Protein AF-A0A1W9LM32-F1 (afdb_monomer_lite)

Radius of gyration: 17.9 Å; chains: 1; bounding box: 46×49×30 Å

Structure (mmCIF, N/CA/C/O backbone):
data_AF-A0A1W9LM32-F1
#
_entry.id   AF-A0A1W9LM32-F1
#
loop_
_atom_site.group_PDB
_atom_site.id
_atom_site.type_symbol
_atom_site.label_atom_id
_atom_site.label_alt_id
_atom_site.label_comp_id
_atom_site.label_asym_id
_atom_site.label_entity_id
_atom_site.label_seq_id
_atom_site.pdbx_PDB_ins_code
_atom_site.Cartn_x
_atom_site.Cartn_y
_atom_site.Cartn_z
_atom_site.occupancy
_atom_site.B_iso_or_equiv
_atom_site.auth_seq_id
_atom_site.auth_comp_id
_atom_site.auth_asym_id
_atom_site.auth_atom_id
_atom_site.pdbx_PDB_model_num
ATOM 1 N N . MET A 1 1 ? -3.137 0.295 -11.201 1.00 49.44 1 MET A N 1
ATOM 2 C CA . MET A 1 1 ? -1.801 -0.311 -11.398 1.00 49.44 1 MET A CA 1
ATOM 3 C C . MET A 1 1 ? -1.727 -1.619 -10.627 1.00 49.44 1 MET A C 1
ATOM 5 O O . MET A 1 1 ? -1.986 -1.600 -9.430 1.00 49.44 1 MET A O 1
ATOM 9 N N . SER A 1 2 ? -1.469 -2.750 -11.290 1.00 58.53 2 SER A N 1
ATOM 10 C CA . SER A 1 2 ? -1.393 -4.053 -10.610 1.00 58.53 2 SER A CA 1
ATOM 11 C C . SER A 1 2 ? 0.002 -4.259 -10.006 1.00 58.53 2 SER A C 1
ATOM 13 O O . SER A 1 2 ? 0.998 -3.857 -10.596 1.00 58.53 2 SER A O 1
ATOM 15 N N . GLU A 1 3 ? 0.116 -4.878 -8.827 1.00 61.75 3 GLU A N 1
ATOM 16 C CA . GLU A 1 3 ? 1.421 -5.094 -8.164 1.00 61.75 3 GLU A CA 1
ATOM 17 C C . GLU A 1 3 ? 2.421 -5.880 -9.033 1.00 61.75 3 GLU A C 1
ATOM 19 O O . GLU A 1 3 ? 3.634 -5.742 -8.869 1.00 61.75 3 GLU A O 1
ATOM 24 N N . LYS A 1 4 ? 1.914 -6.668 -9.990 1.00 69.44 4 LYS A N 1
ATOM 25 C CA . LYS A 1 4 ? 2.703 -7.479 -10.925 1.00 69.44 4 LYS A CA 1
ATOM 26 C C . LYS A 1 4 ? 3.496 -6.645 -11.936 1.00 69.44 4 LYS A C 1
ATOM 28 O O . LYS A 1 4 ? 4.513 -7.135 -12.416 1.00 69.44 4 LYS A O 1
ATOM 33 N N . THR A 1 5 ? 3.092 -5.403 -12.220 1.00 75.69 5 THR A N 1
ATOM 34 C CA . THR A 1 5 ? 3.757 -4.546 -13.221 1.00 75.69 5 THR A CA 1
ATOM 35 C C . THR A 1 5 ? 4.918 -3.720 -12.659 1.00 75.69 5 THR A C 1
ATOM 37 O O . THR A 1 5 ? 5.604 -3.046 -13.417 1.00 75.69 5 THR A O 1
ATOM 40 N N . ARG A 1 6 ? 5.176 -3.754 -11.341 1.00 79.69 6 ARG A N 1
ATOM 41 C CA . ARG A 1 6 ? 6.299 -3.022 -10.715 1.00 79.69 6 ARG A CA 1
ATOM 42 C C . ARG A 1 6 ? 7.636 -3.746 -10.914 1.00 79.69 6 ARG A C 1
ATOM 44 O O . ARG A 1 6 ? 7.654 -4.961 -11.105 1.00 79.69 6 ARG A O 1
ATOM 51 N N . SER A 1 7 ? 8.765 -3.045 -10.794 1.00 90.56 7 SER A N 1
ATOM 52 C CA . SER A 1 7 ? 10.096 -3.679 -10.823 1.00 90.56 7 SER A CA 1
ATOM 53 C C . SER A 1 7 ? 10.249 -4.722 -9.696 1.00 90.56 7 SER A C 1
ATOM 55 O O . SER A 1 7 ? 9.566 -4.655 -8.665 1.00 90.56 7 SER A O 1
ATOM 57 N N . LYS A 1 8 ? 11.130 -5.718 -9.879 1.00 90.31 8 LYS A N 1
ATOM 58 C CA . LYS A 1 8 ? 11.362 -6.776 -8.872 1.00 90.31 8 LYS A CA 1
ATOM 59 C C . LYS A 1 8 ? 11.833 -6.189 -7.530 1.00 90.31 8 LYS A C 1
ATOM 61 O O . LYS A 1 8 ? 11.355 -6.615 -6.479 1.00 90.31 8 LYS A O 1
ATOM 66 N N . GLY A 1 9 ? 12.702 -5.174 -7.571 1.00 90.75 9 GLY A N 1
ATOM 67 C CA . GLY A 1 9 ? 13.207 -4.478 -6.383 1.00 90.75 9 GLY A CA 1
ATOM 68 C C . GLY A 1 9 ? 12.098 -3.778 -5.600 1.00 90.75 9 GLY A C 1
ATOM 69 O O . GLY A 1 9 ? 11.931 -4.027 -4.407 1.00 90.75 9 GLY A O 1
ATOM 70 N N . THR A 1 10 ? 11.253 -3.002 -6.284 1.00 89.12 10 THR A N 1
ATOM 71 C CA . THR A 1 10 ? 10.127 -2.307 -5.644 1.00 89.12 10 THR A CA 1
ATOM 72 C C . THR A 1 10 ? 9.128 -3.290 -5.031 1.00 89.12 10 THR A C 1
ATOM 74 O O . THR A 1 10 ? 8.631 -3.060 -3.932 1.00 89.12 10 THR A O 1
ATOM 77 N N . ARG A 1 11 ? 8.859 -4.427 -5.689 1.00 90.69 11 ARG A N 1
ATOM 78 C CA . ARG A 1 11 ? 8.009 -5.487 -5.117 1.00 90.69 11 ARG A CA 1
ATOM 79 C C . ARG A 1 11 ? 8.604 -6.074 -3.838 1.00 90.69 11 ARG A C 1
ATOM 81 O O . ARG A 1 11 ? 7.879 -6.254 -2.860 1.00 90.69 11 ARG A O 1
ATOM 88 N N . ARG A 1 12 ? 9.912 -6.359 -3.835 1.00 94.62 12 ARG A N 1
ATOM 89 C CA . ARG A 1 12 ? 10.620 -6.870 -2.652 1.00 94.62 12 ARG A CA 1
ATOM 90 C C . ARG A 1 12 ? 10.548 -5.868 -1.501 1.00 94.62 12 ARG A C 1
ATOM 92 O O . ARG A 1 12 ? 10.196 -6.280 -0.401 1.00 94.62 12 ARG A O 1
ATOM 99 N N . PHE A 1 13 ? 10.799 -4.590 -1.777 1.00 94.38 13 PHE A N 1
ATOM 100 C CA . PHE A 1 13 ? 10.704 -3.507 -0.798 1.00 94.38 13 PHE A CA 1
ATOM 101 C C . PHE A 1 13 ? 9.311 -3.439 -0.158 1.00 94.38 13 PHE A C 1
ATOM 103 O O . PHE A 1 13 ? 9.185 -3.582 1.052 1.00 94.38 13 PHE A O 1
ATOM 110 N N . ILE A 1 14 ? 8.248 -3.359 -0.968 1.00 93.06 14 ILE A N 1
ATOM 111 C CA . ILE A 1 14 ? 6.861 -3.312 -0.468 1.00 93.06 14 ILE A CA 1
ATOM 112 C C . ILE A 1 14 ? 6.533 -4.527 0.401 1.00 93.06 14 ILE A C 1
ATOM 114 O O . ILE A 1 14 ? 5.845 -4.405 1.412 1.00 93.06 14 ILE A O 1
ATOM 118 N N . ARG A 1 15 ? 6.990 -5.717 -0.001 1.00 95.25 15 ARG A N 1
ATOM 119 C CA . ARG A 1 15 ? 6.737 -6.950 0.748 1.00 95.25 15 ARG A CA 1
ATOM 120 C C . ARG A 1 15 ? 7.393 -6.916 2.128 1.00 95.25 15 ARG A C 1
ATOM 122 O O . ARG A 1 15 ? 6.751 -7.325 3.092 1.00 95.25 15 ARG A O 1
ATOM 129 N N . LEU A 1 16 ? 8.638 -6.446 2.210 1.00 97.06 16 LEU A N 1
ATOM 130 C CA . LEU A 1 16 ? 9.359 -6.308 3.476 1.00 97.06 16 LEU A CA 1
ATOM 131 C C . LEU A 1 16 ? 8.700 -5.254 4.366 1.00 97.06 16 LEU A C 1
ATOM 133 O O . LEU A 1 16 ? 8.419 -5.537 5.526 1.00 97.06 16 LEU A O 1
ATOM 137 N N . GLU A 1 17 ? 8.343 -4.102 3.804 1.00 95.69 17 GLU A N 1
ATOM 138 C CA . GLU A 1 17 ? 7.749 -3.012 4.579 1.00 95.69 17 GLU A CA 1
ATOM 139 C C . GLU A 1 17 ? 6.357 -3.377 5.113 1.00 95.69 17 GLU A C 1
ATOM 141 O O . GLU A 1 17 ? 6.050 -3.144 6.277 1.00 95.69 17 GLU A O 1
ATOM 146 N N . LYS A 1 18 ? 5.528 -4.069 4.317 1.00 94.31 18 LYS A N 1
ATOM 147 C CA . LYS A 1 18 ? 4.258 -4.634 4.806 1.00 94.31 18 LYS A CA 1
ATOM 148 C C . LYS A 1 18 ? 4.468 -5.602 5.970 1.00 94.31 18 LYS A C 1
ATOM 150 O O . LYS A 1 18 ? 3.657 -5.628 6.890 1.00 94.31 18 LYS A O 1
ATOM 155 N N . ALA A 1 19 ? 5.500 -6.443 5.902 1.00 97.06 19 ALA A N 1
ATOM 156 C CA . ALA A 1 19 ? 5.797 -7.392 6.970 1.00 97.06 19 ALA A CA 1
ATOM 157 C C . ALA A 1 19 ? 6.265 -6.672 8.240 1.00 97.06 19 ALA A C 1
ATOM 159 O O . ALA A 1 19 ? 5.833 -7.041 9.327 1.00 97.06 19 ALA A O 1
ATOM 160 N N . ARG A 1 20 ? 7.079 -5.622 8.093 1.00 97.25 20 ARG A N 1
ATOM 161 C CA . ARG A 1 20 ? 7.503 -4.746 9.186 1.00 97.25 20 ARG A CA 1
ATOM 162 C C . ARG A 1 20 ? 6.311 -4.073 9.870 1.00 97.25 20 ARG A C 1
ATOM 164 O O . ARG A 1 20 ? 6.141 -4.246 11.070 1.00 97.25 20 ARG A O 1
ATOM 171 N N . ILE A 1 21 ? 5.428 -3.426 9.104 1.00 95.94 21 ILE A N 1
ATOM 172 C CA . ILE A 1 21 ? 4.225 -2.751 9.627 1.00 95.94 21 ILE A CA 1
ATOM 173 C C . ILE A 1 21 ? 3.360 -3.705 10.460 1.00 95.94 21 ILE A C 1
ATOM 175 O O . ILE A 1 21 ? 2.893 -3.340 11.533 1.00 95.94 21 ILE A O 1
ATOM 179 N N . ARG A 1 22 ? 3.171 -4.946 9.996 1.00 94.62 22 ARG A N 1
ATOM 180 C CA . ARG A 1 22 ? 2.384 -5.958 10.724 1.00 94.62 22 ARG A CA 1
ATOM 181 C C . ARG A 1 22 ? 3.032 -6.435 12.023 1.00 94.62 22 ARG A C 1
ATOM 183 O O . ARG A 1 22 ? 2.331 -6.987 12.859 1.00 94.62 22 ARG A O 1
ATOM 190 N N . ARG A 1 23 ? 4.352 -6.291 12.164 1.00 96.69 23 ARG A N 1
ATOM 191 C CA . ARG A 1 23 ? 5.087 -6.636 13.389 1.00 96.69 23 ARG A CA 1
ATOM 192 C C . ARG A 1 23 ? 5.100 -5.479 14.383 1.00 96.69 23 ARG A C 1
ATOM 194 O O . ARG A 1 23 ? 5.013 -5.723 15.576 1.00 96.69 23 ARG A O 1
ATOM 201 N N . GLU A 1 24 ? 5.216 -4.247 13.892 1.00 96.50 24 GLU A N 1
ATOM 202 C CA . GLU A 1 24 ? 5.327 -3.048 14.734 1.00 96.50 24 GLU A CA 1
ATOM 203 C C . GLU A 1 24 ? 3.965 -2.530 15.217 1.00 96.50 24 GLU A C 1
ATOM 205 O O . GLU A 1 24 ? 3.851 -2.026 16.331 1.00 96.50 24 GLU A O 1
ATOM 210 N N . ILE A 1 25 ? 2.920 -2.649 14.395 1.00 95.19 25 ILE A N 1
ATOM 211 C CA . ILE A 1 25 ? 1.591 -2.122 14.706 1.00 95.19 25 ILE A CA 1
ATOM 212 C C . ILE A 1 25 ? 0.664 -3.283 15.042 1.00 95.19 25 ILE A C 1
ATOM 214 O O . ILE A 1 25 ? 0.370 -4.101 14.178 1.00 95.19 25 ILE A O 1
ATOM 218 N N . ILE A 1 26 ? 0.150 -3.328 16.270 1.00 94.56 26 ILE A N 1
ATOM 219 C CA . ILE A 1 26 ? -0.806 -4.360 16.708 1.00 94.56 26 ILE A CA 1
ATOM 220 C C . ILE A 1 26 ? -2.203 -4.119 16.106 1.00 94.56 26 ILE A C 1
ATOM 222 O O . ILE A 1 26 ? -2.875 -5.062 15.694 1.00 94.56 26 ILE A O 1
ATOM 226 N N . ASP A 1 27 ? -2.639 -2.85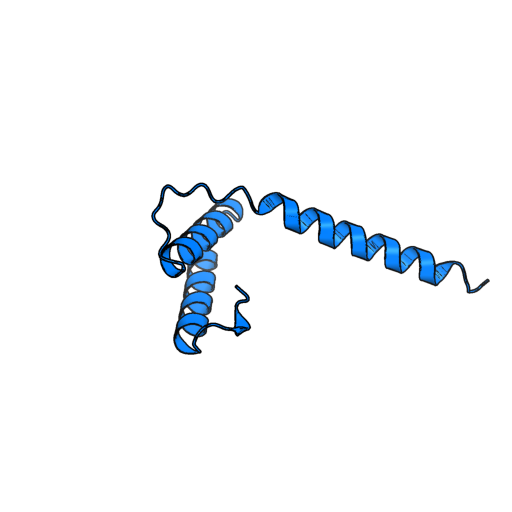8 16.020 1.00 95.56 27 ASP A N 1
ATOM 227 C CA . ASP A 1 27 ? -3.971 -2.493 15.525 1.00 95.56 27 ASP A CA 1
ATOM 228 C C . ASP A 1 27 ? -4.084 -2.639 13.998 1.00 95.56 27 ASP A C 1
ATOM 230 O O . ASP A 1 27 ? -3.430 -1.929 13.226 1.00 95.56 27 ASP A O 1
ATOM 234 N N . PHE A 1 28 ? -4.984 -3.521 13.560 1.00 92.12 28 PHE A N 1
ATOM 235 C CA . PHE A 1 28 ? -5.252 -3.797 12.152 1.00 92.12 28 PHE A CA 1
ATOM 236 C C . PHE A 1 28 ? -5.674 -2.564 11.344 1.00 92.12 28 PHE A C 1
ATOM 238 O O . PHE A 1 28 ? -5.283 -2.452 10.183 1.00 92.12 28 PHE A O 1
ATOM 245 N N . LYS A 1 29 ? -6.431 -1.620 11.922 1.00 93.25 29 LYS A N 1
ATOM 246 C CA . LYS A 1 29 ? -6.848 -0.413 11.181 1.00 93.25 29 LYS A CA 1
ATOM 247 C C . LYS A 1 29 ? -5.647 0.473 10.867 1.00 93.25 29 LYS A C 1
ATOM 249 O O . LYS A 1 29 ? -5.457 0.890 9.727 1.00 93.25 29 LYS A O 1
ATOM 254 N N . LYS A 1 30 ? -4.781 0.676 11.860 1.00 92.88 30 LYS A N 1
ATOM 255 C CA . LYS A 1 30 ? -3.542 1.447 11.705 1.00 92.88 30 LYS A CA 1
ATOM 256 C C . LYS A 1 30 ? -2.552 0.763 10.759 1.00 92.88 30 LYS A C 1
ATOM 258 O O . LYS A 1 30 ? -1.849 1.451 10.021 1.00 92.88 30 LYS A O 1
ATOM 263 N N . GLN A 1 31 ? -2.519 -0.574 10.724 1.00 93.06 31 GLN A N 1
ATOM 264 C CA . GLN A 1 31 ? -1.745 -1.312 9.718 1.00 93.06 31 GLN A CA 1
ATOM 265 C C . GLN A 1 31 ? -2.226 -0.990 8.296 1.00 93.06 31 GLN A C 1
ATOM 267 O O . GLN A 1 31 ? -1.401 -0.734 7.419 1.00 93.06 31 GLN A O 1
ATOM 272 N N . GLU A 1 32 ? -3.542 -1.006 8.052 1.00 92.12 32 GLU A N 1
ATOM 273 C CA . GLU A 1 32 ? -4.103 -0.698 6.731 1.00 92.12 32 GLU A CA 1
ATOM 274 C C . GLU A 1 32 ? -3.778 0.742 6.308 1.00 92.12 32 GLU A C 1
ATOM 276 O O . GLU A 1 32 ? -3.275 0.942 5.201 1.00 92.12 32 GLU A O 1
ATOM 281 N N . GLU A 1 33 ? -3.936 1.718 7.205 1.00 93.31 33 GLU A N 1
ATOM 282 C CA . GLU A 1 33 ? -3.580 3.122 6.948 1.00 93.31 33 GLU A CA 1
ATOM 283 C C . GLU A 1 33 ? -2.087 3.308 6.634 1.00 93.31 33 GLU A C 1
ATOM 285 O O . GLU A 1 33 ? -1.718 4.014 5.692 1.00 93.31 33 GLU A O 1
ATOM 290 N N . ALA A 1 34 ? -1.202 2.658 7.395 1.00 92.88 34 ALA A N 1
ATOM 291 C CA . ALA A 1 34 ? 0.238 2.724 7.162 1.00 92.88 34 ALA A CA 1
ATOM 292 C C . ALA A 1 34 ? 0.626 2.102 5.810 1.00 92.88 34 ALA A C 1
ATOM 294 O O . ALA A 1 34 ? 1.461 2.644 5.080 1.00 92.88 34 ALA A O 1
ATOM 295 N N . ILE A 1 35 ? -0.016 0.989 5.439 1.00 92.50 35 ILE A N 1
ATOM 296 C CA . ILE A 1 35 ? 0.175 0.360 4.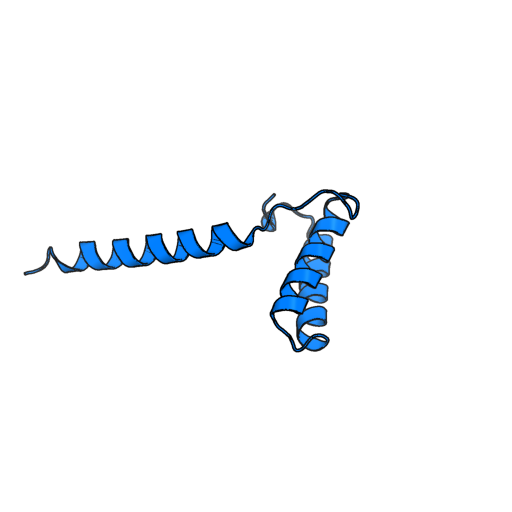131 1.00 92.50 35 ILE A 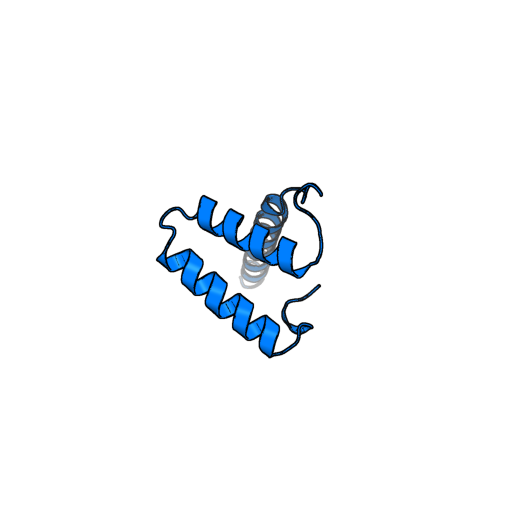CA 1
ATOM 297 C C . ILE A 1 35 ? -0.333 1.282 3.016 1.00 92.50 35 ILE A C 1
ATOM 299 O O . ILE A 1 35 ? 0.351 1.430 2.004 1.00 92.50 35 ILE A O 1
ATOM 303 N N . GLU A 1 36 ? -1.485 1.936 3.171 1.00 91.62 36 GLU A N 1
ATOM 304 C CA . GLU A 1 36 ? -1.988 2.897 2.181 1.00 91.62 36 GLU A CA 1
ATOM 305 C C . GLU A 1 36 ? -1.019 4.069 1.979 1.00 91.62 36 GLU A C 1
ATOM 307 O O . GLU A 1 36 ? -0.674 4.384 0.835 1.00 91.62 36 GLU A O 1
ATOM 312 N N . LYS A 1 37 ? -0.481 4.635 3.068 1.00 91.00 37 LYS A N 1
ATOM 313 C CA . LYS A 1 37 ? 0.556 5.681 3.014 1.00 91.00 37 LYS A CA 1
ATOM 314 C C . LYS A 1 37 ? 1.816 5.218 2.276 1.00 91.00 37 LYS A C 1
ATOM 316 O O . LYS A 1 37 ? 2.380 5.973 1.486 1.00 91.00 37 LYS A O 1
ATOM 321 N N . LEU A 1 38 ? 2.244 3.967 2.466 1.00 90.50 38 LEU A 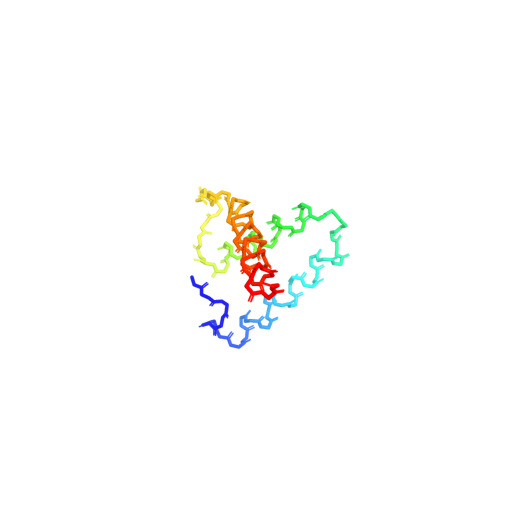N 1
ATOM 322 C CA . LEU A 1 38 ? 3.366 3.388 1.717 1.00 90.50 38 LEU A CA 1
ATOM 323 C C . LEU A 1 38 ? 3.094 3.378 0.203 1.00 90.50 38 LEU A C 1
ATOM 325 O O . LEU A 1 38 ? 3.964 3.738 -0.592 1.00 90.50 38 LEU A O 1
ATOM 329 N N . TYR A 1 39 ? 1.890 2.984 -0.218 1.00 88.38 39 TYR A N 1
ATOM 330 C CA . TYR A 1 39 ? 1.523 2.997 -1.638 1.00 88.38 39 TYR A CA 1
ATOM 331 C C . TYR A 1 39 ? 1.419 4.403 -2.217 1.00 88.38 39 TYR A C 1
ATOM 333 O O . TYR A 1 39 ? 1.819 4.595 -3.367 1.00 88.38 39 TYR A O 1
ATOM 341 N N . LEU A 1 40 ? 0.910 5.354 -1.435 1.00 88.19 40 LEU A N 1
ATOM 342 C CA . LEU A 1 40 ? 0.840 6.771 -1.780 1.00 88.19 40 LEU A CA 1
ATOM 343 C C . LEU A 1 40 ? 2.230 7.330 -2.088 1.00 88.19 40 LEU A C 1
ATOM 345 O O . LEU A 1 40 ? 2.455 7.785 -3.213 1.00 88.19 40 LEU A O 1
ATOM 349 N N . LYS A 1 41 ? 3.184 7.150 -1.166 1.00 86.69 41 LYS A N 1
ATOM 350 C CA . LYS A 1 41 ? 4.589 7.554 -1.344 1.00 86.69 41 LYS A CA 1
ATOM 351 C C . LYS A 1 41 ? 5.202 6.965 -2.614 1.00 86.69 41 LYS A C 1
ATOM 353 O O . LYS A 1 41 ? 5.805 7.675 -3.409 1.00 86.69 41 LYS A O 1
ATOM 358 N N . LEU A 1 42 ? 4.977 5.674 -2.859 1.00 85.56 42 LEU A N 1
ATOM 359 C CA . LEU A 1 42 ? 5.478 4.989 -4.057 1.00 85.56 42 LEU A CA 1
ATOM 360 C C . LEU A 1 42 ? 4.777 5.409 -5.355 1.00 85.56 42 LEU A C 1
ATOM 362 O O . LEU A 1 42 ? 5.277 5.116 -6.437 1.00 85.56 42 LEU A O 1
ATOM 366 N N . SER A 1 43 ? 3.601 6.027 -5.267 1.00 83.69 43 SER A N 1
ATOM 367 C CA . SER A 1 43 ? 2.877 6.551 -6.427 1.00 83.69 43 SER A CA 1
ATOM 368 C C . SER A 1 43 ? 3.263 7.988 -6.785 1.00 83.69 43 SER A C 1
ATOM 370 O O . SER A 1 43 ? 2.736 8.509 -7.763 1.00 83.69 43 SER A O 1
ATOM 372 N N . GLY A 1 44 ? 4.152 8.624 -6.010 1.00 76.44 44 GLY A N 1
ATOM 373 C CA . GLY A 1 44 ? 4.550 10.021 -6.209 1.00 76.44 44 GLY A CA 1
ATOM 374 C C . GLY A 1 44 ? 3.436 11.031 -5.912 1.00 76.44 44 GLY A C 1
ATOM 375 O O . GLY A 1 44 ? 3.574 12.212 -6.217 1.00 76.44 44 GLY A O 1
ATOM 376 N N . LYS A 1 45 ? 2.320 10.583 -5.328 1.00 69.12 45 LYS A N 1
ATOM 377 C CA . LYS A 1 45 ? 1.211 11.447 -4.923 1.00 69.12 45 LYS A CA 1
ATOM 378 C C . LYS A 1 45 ? 1.514 12.021 -3.542 1.00 69.12 45 LYS A C 1
ATOM 380 O O . LYS A 1 45 ? 1.781 11.258 -2.616 1.00 69.12 45 LYS A O 1
ATOM 385 N N . LYS A 1 46 ? 1.495 13.351 -3.421 1.00 54.16 46 LYS A N 1
A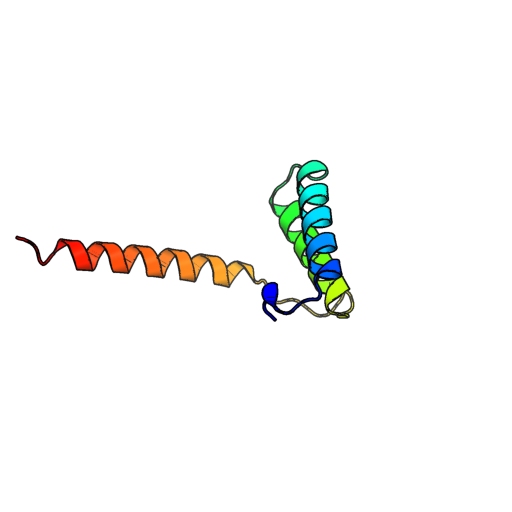TOM 386 C CA . LYS A 1 46 ? 1.717 14.061 -2.153 1.00 54.16 46 LYS A CA 1
ATOM 387 C C . LYS A 1 46 ? 0.574 13.790 -1.169 1.00 54.16 46 LYS A C 1
ATOM 389 O O . LYS A 1 46 ? -0.580 13.642 -1.583 1.0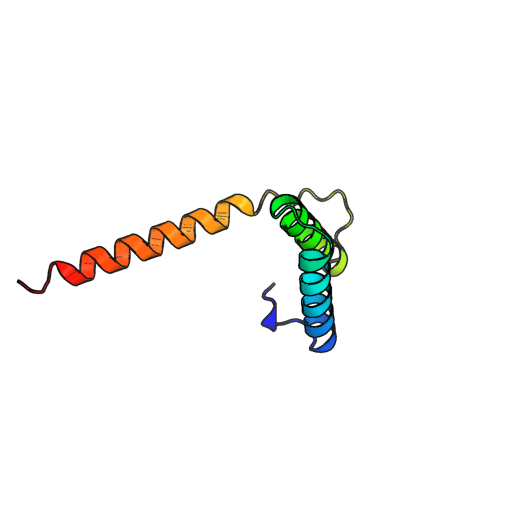0 54.16 46 LYS A O 1
ATOM 394 N N . ASP A 1 47 ? 0.917 13.749 0.116 1.00 50.19 47 ASP A N 1
ATOM 395 C CA . ASP A 1 47 ? -0.021 13.681 1.236 1.00 50.19 47 ASP A CA 1
ATOM 396 C C . ASP A 1 47 ? -0.987 14.880 1.141 1.00 50.19 47 ASP A C 1
ATOM 398 O O . ASP A 1 47 ? -0.588 16.022 1.343 1.00 50.19 47 ASP A O 1
ATOM 402 N N . GLY A 1 48 ? -2.229 14.642 0.709 1.00 55.44 48 GLY A N 1
ATOM 403 C CA . GLY A 1 48 ? -3.212 15.702 0.434 1.00 55.44 48 GLY A CA 1
ATOM 404 C C . GLY A 1 48 ? -4.100 15.449 -0.786 1.00 55.44 48 GLY A C 1
ATOM 405 O O . GLY A 1 48 ? -5.181 16.020 -0.880 1.00 55.44 48 GLY A O 1
ATOM 406 N N . GLN A 1 49 ? -3.718 14.541 -1.694 1.00 52.56 49 GLN A N 1
ATOM 407 C CA . GLN A 1 49 ? -4.691 13.981 -2.639 1.00 52.56 49 GLN A CA 1
ATOM 408 C C . GLN A 1 49 ? -5.550 12.954 -1.905 1.00 52.56 49 GLN A C 1
ATOM 410 O O . GLN A 1 49 ? -5.093 11.842 -1.645 1.00 52.56 49 GLN A O 1
ATOM 415 N N . GLU A 1 50 ? -6.784 13.340 -1.576 1.00 46.50 50 GLU A N 1
ATOM 416 C CA . GLU A 1 50 ? -7.818 12.468 -1.023 1.00 46.50 50 GLU A CA 1
ATOM 417 C C . GLU A 1 50 ? -7.881 11.141 -1.792 1.00 46.50 50 GLU A C 1
ATOM 419 O O . GLU A 1 50 ? -8.462 11.028 -2.878 1.00 46.50 50 GLU A O 1
ATOM 424 N N . VAL A 1 51 ? -7.291 10.090 -1.225 1.00 50.69 51 VAL A N 1
ATOM 425 C CA . VAL A 1 51 ? -7.563 8.735 -1.686 1.00 50.69 51 VAL A CA 1
ATOM 426 C C . VAL A 1 51 ? -8.920 8.384 -1.112 1.00 50.69 51 VAL A C 1
ATOM 428 O O . VAL A 1 51 ? -9.040 7.931 0.024 1.00 50.69 51 VAL A O 1
ATOM 431 N N . LYS A 1 52 ? -9.962 8.649 -1.905 1.00 41.81 52 LYS A N 1
ATOM 432 C CA . LYS A 1 52 ? -11.323 8.185 -1.641 1.00 41.81 52 LYS A CA 1
ATOM 433 C C . LYS A 1 52 ? -11.260 6.721 -1.199 1.00 41.81 52 LYS A C 1
ATOM 435 O O . LYS A 1 52 ? -10.809 5.855 -1.952 1.00 41.81 52 LYS A O 1
ATOM 440 N N . LYS A 1 53 ? -11.671 6.508 0.053 1.00 42.94 53 LYS A N 1
ATOM 441 C CA . LYS A 1 53 ? -11.722 5.253 0.809 1.00 42.94 53 LYS A CA 1
ATOM 442 C C . LYS A 1 53 ? -11.918 4.043 -0.113 1.00 42.94 53 LYS A C 1
ATOM 444 O O . LYS A 1 53 ? -13.013 3.785 -0.604 1.00 42.94 53 LYS A O 1
ATOM 449 N N . VAL A 1 54 ? -10.873 3.232 -0.294 1.00 45.34 54 VAL A N 1
ATOM 450 C CA . VAL A 1 54 ? -10.961 1.940 -1.012 1.00 45.34 54 VAL A CA 1
ATOM 451 C C . VAL A 1 54 ? -11.691 0.877 -0.161 1.00 45.34 54 VAL A C 1
ATOM 453 O O . VAL A 1 54 ? -11.910 -0.253 -0.607 1.00 45.34 54 VAL A O 1
ATOM 456 N N . GLY A 1 55 ? -12.161 1.256 1.036 1.00 38.12 55 GLY A N 1
ATOM 457 C CA . GLY A 1 55 ? -12.976 0.437 1.936 1.00 38.12 55 GLY A CA 1
ATOM 458 C C . GLY A 1 55 ? -14.261 -0.124 1.313 1.00 38.12 55 GLY A C 1
ATOM 459 O O . GLY A 1 55 ? -14.722 -1.186 1.729 1.00 38.12 55 GLY A O 1
ATOM 460 N N . GLU A 1 56 ? -14.807 0.492 0.260 1.00 39.31 56 GLU A N 1
ATOM 461 C CA . GLU A 1 56 ? -16.040 -0.000 -0.373 1.00 39.31 56 GLU A CA 1
ATOM 462 C C . GLU A 1 56 ? -15.830 -1.169 -1.351 1.00 39.31 56 GLU A C 1
ATOM 464 O O . GLU A 1 56 ? -16.714 -2.011 -1.528 1.00 39.31 56 GLU A O 1
ATOM 469 N N . LYS A 1 57 ? -14.641 -1.324 -1.952 1.00 39.22 57 LYS A N 1
ATOM 470 C CA . LYS A 1 57 ? -14.448 -2.336 -3.015 1.00 39.22 57 LYS A CA 1
ATOM 471 C C . LYS A 1 57 ? -14.221 -3.761 -2.500 1.00 39.22 57 LYS A C 1
ATOM 473 O O . LYS A 1 57 ? -14.373 -4.711 -3.271 1.00 39.22 57 LYS A O 1
ATOM 478 N N . LYS A 1 58 ? -13.895 -3.953 -1.214 1.00 41.97 58 LYS A N 1
ATOM 479 C CA . LYS A 1 58 ? -13.741 -5.303 -0.629 1.00 41.97 58 LYS A CA 1
ATOM 480 C C . LYS A 1 58 ? -15.080 -5.966 -0.280 1.00 41.97 58 LYS A C 1
ATOM 482 O O . LYS A 1 58 ? -15.157 -7.192 -0.350 1.00 41.97 58 LYS A O 1
ATOM 487 N N . LYS A 1 59 ? -16.142 -5.205 0.022 1.00 38.25 59 LYS A N 1
ATOM 488 C CA . LYS A 1 59 ? -17.464 -5.785 0.336 1.00 38.25 59 LYS A CA 1
ATOM 489 C C . LYS A 1 59 ? -18.167 -6.362 -0.902 1.00 38.25 59 LYS A C 1
ATOM 491 O O . LYS A 1 59 ? -18.758 -7.435 -0.821 1.00 38.25 59 LYS A O 1
ATOM 496 N N . VAL A 1 60 ? -18.005 -5.741 -2.073 1.00 38.62 60 VAL A N 1
ATOM 497 C CA . VAL A 1 60 ? -18.688 -6.183 -3.308 1.00 38.62 60 VAL A CA 1
ATOM 498 C C . VAL A 1 60 ? -18.153 -7.524 -3.839 1.00 38.62 60 VAL A C 1
ATOM 500 O O . VAL A 1 60 ? -18.911 -8.321 -4.391 1.00 38.62 60 VAL A O 1
ATOM 503 N N . LYS A 1 61 ? -16.864 -7.839 -3.633 1.00 41.47 61 LYS A N 1
ATOM 504 C CA . LYS A 1 61 ? -16.293 -9.117 -4.104 1.00 41.47 61 LYS A CA 1
ATOM 505 C C . LYS A 1 61 ? -16.720 -10.323 -3.265 1.00 41.47 61 LYS A C 1
ATOM 507 O O . LYS A 1 61 ? -16.954 -11.377 -3.844 1.00 41.47 61 LYS A O 1
ATOM 512 N N . LYS A 1 62 ? -16.905 -10.167 -1.947 1.00 38.25 62 LYS A N 1
ATOM 513 C CA . LYS A 1 62 ? -17.444 -11.252 -1.104 1.00 38.25 62 LYS A CA 1
ATOM 514 C C . LYS A 1 62 ? -18.918 -11.546 -1.410 1.00 38.25 62 LYS A C 1
ATOM 516 O O . LYS A 1 62 ? -19.307 -12.706 -1.395 1.00 38.25 62 LYS A O 1
ATOM 521 N N . ALA A 1 63 ? -19.717 -10.542 -1.780 1.00 43.03 63 ALA A N 1
ATOM 522 C CA . ALA A 1 63 ? -21.123 -10.752 -2.142 1.00 43.03 63 ALA A CA 1
ATOM 523 C C . ALA A 1 63 ? -21.314 -11.517 -3.471 1.00 43.03 63 ALA A C 1
ATOM 525 O O . ALA A 1 63 ? -22.274 -12.273 -3.620 1.00 43.03 63 ALA A O 1
ATOM 526 N N . LYS A 1 64 ? -20.395 -11.363 -4.438 1.00 47.94 64 LYS A N 1
ATOM 527 C CA . LYS A 1 64 ? -20.506 -12.020 -5.755 1.00 47.94 64 LYS A CA 1
ATOM 528 C C . LYS A 1 64 ? -20.133 -13.510 -5.726 1.00 47.94 64 LYS A C 1
ATOM 530 O O . LYS A 1 64 ? -20.608 -14.268 -6.565 1.00 47.94 64 LYS A O 1
ATOM 535 N N . GLU A 1 65 ? -19.320 -13.936 -4.759 1.00 47.06 65 GLU A N 1
ATOM 536 C CA . GLU A 1 65 ? -18.903 -15.339 -4.618 1.00 47.06 65 GLU A CA 1
ATOM 537 C C . GLU A 1 65 ? -19.978 -16.211 -3.946 1.00 47.06 65 GLU A C 1
ATOM 539 O O . GLU A 1 65 ? -20.148 -17.371 -4.316 1.00 47.06 65 GLU A O 1
ATOM 544 N N . VAL A 1 66 ? -20.776 -15.643 -3.032 1.00 51.41 66 VAL A N 1
ATOM 545 C CA . VAL A 1 66 ? -21.849 -16.380 -2.337 1.00 51.41 66 VAL A CA 1
ATOM 546 C C . VAL A 1 66 ? -23.005 -16.734 -3.285 1.00 51.41 66 VAL A C 1
ATOM 548 O O . VAL A 1 66 ? -23.507 -17.855 -3.239 1.00 51.41 66 VAL A O 1
ATOM 551 N N . LYS A 1 67 ? -23.367 -15.852 -4.232 1.00 50.50 67 LYS A N 1
ATOM 552 C CA . LYS A 1 67 ? -24.440 -16.137 -5.209 1.00 50.50 67 LYS A CA 1
ATOM 553 C C . LYS A 1 67 ? -24.082 -17.227 -6.228 1.00 50.50 67 LYS A C 1
ATOM 555 O O . LYS A 1 67 ? -24.972 -17.915 -6.712 1.00 50.50 67 LYS A O 1
ATOM 560 N N . LYS A 1 68 ? -22.794 -17.434 -6.538 1.00 48.97 68 LYS A N 1
ATOM 561 C CA . LYS A 1 68 ? -22.379 -18.444 -7.531 1.00 48.97 68 LYS A CA 1
ATOM 562 C C . LYS A 1 68 ? -22.401 -19.876 -6.978 1.00 48.97 68 LYS A C 1
ATOM 564 O O . LYS A 1 68 ? -22.501 -20.816 -7.757 1.00 48.97 68 LYS A O 1
ATOM 569 N N . LYS A 1 69 ? -22.350 -20.053 -5.652 1.00 52.34 69 LYS A N 1
ATOM 570 C CA . LYS A 1 69 ? -22.430 -21.380 -5.013 1.00 52.34 69 LYS A CA 1
ATOM 571 C C . LYS A 1 69 ? -23.866 -21.870 -4.797 1.00 52.34 69 LYS A C 1
ATOM 573 O O . LYS A 1 69 ? -24.068 -23.073 -4.735 1.00 52.34 69 LYS A O 1
ATOM 578 N N . GLN A 1 70 ? -24.853 -20.973 -4.737 1.00 53.44 70 GLN A N 1
ATOM 579 C CA . GLN A 1 70 ? -26.263 -21.358 -4.572 1.00 53.44 70 GLN A CA 1
ATOM 580 C C . GLN A 1 70 ? -26.917 -21.811 -5.889 1.00 53.44 70 GLN A C 1
ATOM 582 O O . GLN A 1 70 ? -27.725 -22.730 -5.868 1.00 53.44 70 GLN A O 1
ATOM 587 N N . ALA A 1 71 ? -26.515 -21.260 -7.041 1.00 52.09 71 ALA A N 1
ATOM 588 C CA . ALA A 1 71 ? -27.048 -21.684 -8.343 1.00 52.09 71 ALA A CA 1
ATOM 589 C C . ALA A 1 71 ? -26.549 -23.071 -8.803 1.00 52.09 71 ALA A C 1
ATOM 591 O O . ALA A 1 71 ? -27.222 -23.737 -9.573 1.00 52.09 71 ALA A O 1
ATOM 592 N N . ALA A 1 72 ? -25.392 -23.537 -8.318 1.00 53.25 72 ALA A N 1
ATOM 593 C CA . ALA A 1 72 ? -24.837 -24.840 -8.705 1.00 53.25 72 ALA A CA 1
ATOM 594 C C . ALA A 1 72 ? -25.428 -26.033 -7.923 1.00 53.25 72 ALA A C 1
ATOM 596 O O . ALA A 1 72 ? -25.109 -27.176 -8.236 1.00 53.25 72 ALA A O 1
ATOM 597 N N . ALA A 1 73 ? -26.247 -25.780 -6.896 1.00 54.06 73 ALA A N 1
ATOM 598 C CA . ALA A 1 73 ? -26.807 -26.815 -6.023 1.00 54.06 73 ALA A CA 1
ATOM 599 C C . ALA A 1 73 ? -28.290 -27.133 -6.297 1.00 54.06 73 ALA A C 1
ATOM 601 O O . ALA A 1 73 ? -28.823 -28.048 -5.679 1.00 54.06 73 ALA A O 1
ATOM 602 N N . VAL A 1 74 ? -28.956 -26.399 -7.199 1.00 52.25 74 VAL A N 1
ATOM 603 C CA . VAL A 1 74 ? -30.391 -26.586 -7.507 1.00 52.25 74 VAL A CA 1
ATOM 604 C C . VAL A 1 74 ? -30.623 -27.460 -8.755 1.00 52.25 74 VAL A C 1
ATOM 606 O O . VAL A 1 74 ? -31.693 -28.032 -8.891 1.00 52.25 74 VAL A O 1
ATOM 609 N N . ASP A 1 75 ? -29.609 -27.678 -9.599 1.00 51.78 75 ASP A N 1
ATOM 610 C CA . ASP A 1 75 ? -29.697 -28.481 -10.842 1.00 51.78 75 ASP A CA 1
ATOM 611 C C . ASP A 1 75 ? -29.315 -29.973 -10.680 1.00 51.78 75 ASP A C 1
ATOM 613 O O . ASP A 1 75 ? -29.061 -30.689 -11.646 1.00 51.78 75 ASP A O 1
ATOM 617 N N . LYS A 1 76 ? -29.241 -30.472 -9.442 1.00 50.94 76 LYS A N 1
ATOM 618 C CA . LYS A 1 76 ? -29.085 -31.907 -9.149 1.00 50.94 76 LYS A CA 1
ATOM 619 C C . LYS A 1 76 ? -30.105 -32.339 -8.102 1.00 50.94 76 LYS A C 1
ATOM 621 O O . LYS A 1 76 ? -29.744 -32.594 -6.952 1.00 50.94 76 LYS A O 1
ATOM 626 N N . LYS A 1 77 ? -31.374 -32.411 -8.490 1.00 43.88 77 LYS A N 1
ATOM 627 C CA . LYS A 1 77 ? -32.353 -33.249 -7.800 1.00 43.88 77 LYS A CA 1
ATOM 628 C C . LYS A 1 77 ? -33.425 -33.725 -8.760 1.00 43.88 77 LYS A C 1
ATOM 630 O O . LYS A 1 77 ? -33.848 -32.896 -9.591 1.00 43.88 77 LYS A O 1
#

Foldseek 3Di:
DDLVPDDPVVNVVLVVVLVVLVVPDVDPVVSVVVSVVVVCVVVVHDDPPPPPDPVPVVVVVVVVVVVVVVVVPPPPD

Sequence (77 aa):
MSEKTRSKGTRRFIRLEKARIRREIIDFKKQEEAIEKLYLKLSGKKDGQEVKKVGEKKKVKKAKEVKKKQAAAVDKK

Secondary structure (DSSP, 8-state):
--GGGS-HHHHHHHHHHHHHHHHH---HHHHHHHHHHHHHHHTT--TTS----GGGHHHHHHHHHHHHHHHTTSS--

pLDDT: mean 71.1, std 22.15, range [38.12, 97.25]